Protein AF-A0A2H1JRS8-F1 (afdb_monomer_lite)

Organism: NCBI:txid1255617

Radius of gyration: 17.44 Å; chains: 1; bounding box: 53×23×35 Å

Secondary structure (DSSP, 8-state):
-PPPPEEEEEETTTTEEEEEETTS----GGGHHHH------TT------

pLDDT: mean 72.06, std 12.22, range [41.94, 90.25]

Structure (mmCIF, N/CA/C/O backbone):
data_AF-A0A2H1JRS8-F1
#
_entry.id   AF-A0A2H1JRS8-F1
#
loop_
_atom_site.group_PDB
_atom_site.id
_atom_site.type_symbol
_atom_site.label_atom_id
_atom_site.label_alt_id
_atom_site.label_comp_id
_atom_site.label_asym_id
_atom_site.label_entity_id
_atom_site.label_seq_id
_atom_site.pdbx_PDB_ins_code
_atom_site.Cartn_x
_atom_site.Cartn_y
_atom_site.Cartn_z
_atom_site.occupancy
_atom_site.B_iso_or_equiv
_atom_site.auth_seq_id
_atom_site.auth_comp_id
_atom_site.auth_asym_id
_atom_site.auth_atom_id
_atom_site.pdbx_PDB_model_num
ATOM 1 N N . THR A 1 1 ? 15.090 -0.793 -24.757 1.00 51.91 1 THR A N 1
ATOM 2 C CA . THR A 1 1 ? 14.345 -0.518 -23.510 1.00 51.91 1 THR A CA 1
ATOM 3 C C . THR A 1 1 ? 14.403 -1.770 -22.656 1.00 51.91 1 THR A C 1
ATOM 5 O O . THR A 1 1 ? 13.866 -2.789 -23.063 1.00 51.91 1 THR A O 1
ATOM 8 N N . GLY A 1 2 ? 15.172 -1.763 -21.563 1.00 63.12 2 GLY A N 1
ATOM 9 C CA . GLY A 1 2 ? 15.297 -2.941 -20.689 1.00 63.12 2 GLY A CA 1
ATOM 10 C C . GLY A 1 2 ? 13.974 -3.280 -19.987 1.00 63.12 2 GLY A C 1
ATOM 11 O O . GLY A 1 2 ? 13.094 -2.416 -19.929 1.00 63.12 2 GLY A O 1
ATOM 12 N N . PRO A 1 3 ? 13.804 -4.510 -19.469 1.00 66.25 3 PRO A N 1
ATOM 13 C CA . PRO A 1 3 ? 12.600 -4.878 -18.734 1.00 66.25 3 PRO A CA 1
ATOM 14 C C . PRO A 1 3 ? 12.415 -3.939 -17.538 1.00 66.25 3 PRO A C 1
ATOM 16 O O . PRO A 1 3 ? 13.353 -3.684 -16.782 1.00 66.25 3 PRO A O 1
ATOM 19 N N . ALA A 1 4 ? 11.209 -3.390 -17.386 1.00 72.00 4 ALA A N 1
ATOM 20 C CA . ALA A 1 4 ? 10.887 -2.531 -16.257 1.00 72.00 4 ALA A CA 1
ATOM 21 C C . ALA A 1 4 ? 11.007 -3.345 -14.962 1.00 72.00 4 ALA A C 1
ATOM 23 O O . ALA A 1 4 ? 10.273 -4.315 -14.779 1.00 72.00 4 ALA A O 1
ATOM 24 N N . SER A 1 5 ? 11.921 -2.959 -14.069 1.00 83.62 5 SER A N 1
ATOM 25 C CA . SER A 1 5 ? 12.100 -3.633 -12.781 1.00 83.62 5 SER A CA 1
ATOM 26 C C . SER A 1 5 ? 10.771 -3.679 -12.025 1.00 83.62 5 SER A C 1
ATOM 28 O O . SER A 1 5 ? 10.104 -2.650 -11.880 1.00 83.62 5 SER A O 1
ATOM 30 N N . GLN A 1 6 ? 10.380 -4.851 -11.531 1.00 85.19 6 GLN A N 1
ATOM 31 C CA . GLN A 1 6 ? 9.167 -5.040 -10.733 1.00 85.19 6 GLN A CA 1
ATOM 32 C C . GLN A 1 6 ? 9.511 -5.236 -9.254 1.00 85.19 6 GLN A C 1
ATOM 34 O O . GLN A 1 6 ? 10.599 -5.692 -8.911 1.00 85.19 6 GLN A O 1
ATOM 39 N N . ARG A 1 7 ? 8.576 -4.875 -8.376 1.00 84.44 7 ARG A N 1
ATOM 40 C CA . ARG A 1 7 ? 8.648 -5.065 -6.924 1.00 84.44 7 ARG A CA 1
ATOM 41 C C . ARG A 1 7 ? 7.409 -5.820 -6.462 1.00 84.44 7 ARG A C 1
ATOM 43 O O . ARG A 1 7 ? 6.309 -5.513 -6.918 1.00 84.44 7 ARG A O 1
ATOM 50 N N . LEU A 1 8 ? 7.598 -6.774 -5.558 1.00 87.62 8 LEU A N 1
ATOM 51 C CA . LEU A 1 8 ? 6.506 -7.427 -4.843 1.00 87.62 8 LEU A CA 1
ATOM 52 C C . LEU A 1 8 ? 6.034 -6.500 -3.714 1.00 87.62 8 LEU A C 1
ATOM 54 O O . LEU A 1 8 ? 6.856 -6.007 -2.943 1.00 87.62 8 LEU A O 1
ATOM 58 N N . VAL A 1 9 ? 4.730 -6.243 -3.638 1.00 86.38 9 VAL A N 1
ATOM 59 C CA . VAL A 1 9 ? 4.100 -5.349 -2.654 1.00 86.38 9 VAL A CA 1
ATOM 60 C C . VAL A 1 9 ? 2.975 -6.096 -1.943 1.00 86.38 9 VAL A C 1
ATOM 62 O O . VAL A 1 9 ? 2.292 -6.905 -2.568 1.00 86.38 9 VAL A O 1
ATOM 65 N N . PHE A 1 10 ? 2.788 -5.807 -0.655 1.00 85.38 10 PHE A N 1
ATOM 66 C CA . PHE A 1 10 ? 1.679 -6.294 0.165 1.00 85.38 10 PHE A CA 1
ATOM 67 C C . PHE A 1 10 ? 0.732 -5.137 0.513 1.00 85.38 10 PHE A C 1
ATOM 69 O O . PHE A 1 10 ? 1.192 -4.099 0.997 1.00 85.38 10 PHE A O 1
ATOM 76 N N . PHE A 1 11 ? -0.571 -5.304 0.269 1.00 82.38 11 PHE A N 1
ATOM 77 C CA . PHE A 1 11 ? -1.591 -4.295 0.575 1.00 82.38 11 PHE A CA 1
ATOM 78 C C . PHE A 1 11 ? -2.216 -4.544 1.948 1.00 82.38 11 PHE A C 1
ATOM 80 O O . PHE A 1 11 ? -2.995 -5.477 2.149 1.00 82.38 11 PHE A O 1
ATOM 87 N N . ILE A 1 12 ? -1.884 -3.674 2.901 1.00 79.56 12 ILE A N 1
ATOM 88 C CA . ILE A 1 12 ? -2.464 -3.701 4.245 1.00 79.56 12 ILE A CA 1
ATOM 89 C C . ILE A 1 12 ? -3.961 -3.372 4.129 1.00 79.56 12 ILE A C 1
ATOM 91 O O . ILE A 1 12 ? -4.315 -2.309 3.629 1.00 79.56 12 ILE A O 1
ATOM 95 N N . GLY A 1 13 ? -4.825 -4.282 4.585 1.00 81.31 13 GLY A N 1
ATOM 96 C CA . GLY A 1 13 ? -6.289 -4.163 4.505 1.00 81.31 13 GLY A CA 1
ATOM 97 C C . GLY A 1 13 ? -6.944 -5.051 3.441 1.00 81.31 13 GLY A C 1
ATOM 98 O O . GLY A 1 13 ? -8.114 -5.385 3.589 1.00 81.31 13 GLY A O 1
ATOM 99 N N . GLU A 1 14 ? -6.189 -5.490 2.430 1.00 86.12 14 GLU A N 1
ATOM 100 C CA . GLU A 1 14 ? -6.668 -6.404 1.374 1.00 86.12 14 GLU A CA 1
ATOM 101 C C . GLU A 1 14 ? -6.067 -7.820 1.485 1.00 86.12 14 GLU A C 1
ATOM 103 O O . GLU A 1 14 ? -6.510 -8.725 0.787 1.00 86.12 14 GLU A O 1
ATOM 108 N N . ASP A 1 15 ? -5.066 -8.010 2.358 1.00 84.88 15 ASP A N 1
ATOM 109 C CA . ASP A 1 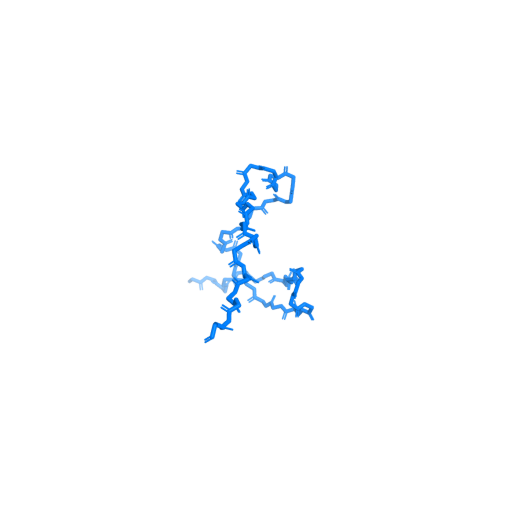15 ? -4.364 -9.283 2.6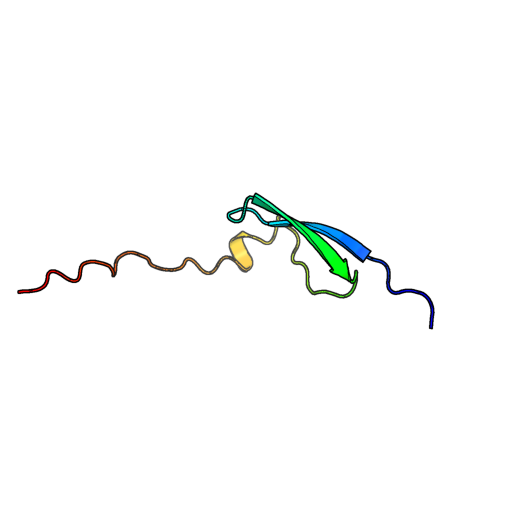15 1.00 84.88 15 ASP A CA 1
ATOM 110 C C . ASP A 1 15 ? -3.853 -9.983 1.337 1.00 84.88 15 ASP A C 1
ATOM 112 O O . ASP A 1 15 ? -3.941 -11.198 1.163 1.00 84.88 15 ASP A O 1
ATOM 116 N N . GLN A 1 16 ? -3.322 -9.193 0.397 1.00 88.19 16 GLN A N 1
ATOM 117 C CA . GLN A 1 16 ? -2.904 -9.669 -0.921 1.00 88.19 16 GLN A CA 1
ATOM 118 C C . GLN A 1 16 ? -1.512 -9.162 -1.325 1.00 88.19 16 GLN A C 1
ATOM 120 O O . GLN A 1 16 ? -1.117 -8.027 -1.038 1.00 88.19 16 GLN A O 1
ATOM 125 N N . PHE A 1 17 ? -0.791 -10.009 -2.070 1.00 90.25 17 PHE A N 1
ATOM 126 C CA . PHE A 1 17 ? 0.453 -9.673 -2.763 1.00 90.25 17 PHE A CA 1
ATOM 127 C C . PHE A 1 17 ? 0.227 -9.299 -4.235 1.00 90.25 17 PHE A C 1
ATOM 129 O O . PHE A 1 17 ? -0.574 -9.921 -4.930 1.00 90.25 17 PHE A O 1
ATOM 136 N N . SER A 1 18 ? 0.997 -8.337 -4.747 1.00 86.06 18 SER A N 1
ATOM 137 C CA . SER A 1 18 ? 0.979 -7.953 -6.166 1.00 86.06 18 SER A CA 1
ATOM 138 C C . SER A 1 18 ? 2.349 -7.488 -6.664 1.00 86.06 18 SER A C 1
ATOM 140 O O . SER A 1 18 ? 3.170 -6.997 -5.888 1.00 86.06 18 SER A O 1
ATOM 142 N N . PHE A 1 19 ? 2.589 -7.595 -7.973 1.00 87.25 19 PHE A N 1
ATOM 143 C CA . PHE A 1 19 ? 3.774 -7.034 -8.624 1.00 87.25 19 PHE A CA 1
ATOM 144 C C . PHE A 1 19 ? 3.474 -5.639 -9.177 1.00 87.25 19 PHE A C 1
ATOM 146 O O . PHE A 1 19 ? 2.581 -5.464 -10.004 1.00 87.25 19 PHE A O 1
ATOM 153 N N . ARG A 1 20 ? 4.261 -4.639 -8.770 1.00 82.75 20 ARG A N 1
ATOM 154 C CA . ARG A 1 20 ? 4.209 -3.279 -9.331 1.00 82.75 20 ARG A CA 1
ATOM 155 C C . ARG A 1 20 ? 5.506 -2.916 -10.033 1.00 82.75 20 ARG A C 1
ATOM 157 O O . ARG A 1 20 ? 6.587 -3.340 -9.633 1.00 82.75 20 ARG A O 1
ATOM 164 N N . THR A 1 21 ? 5.410 -2.095 -11.075 1.00 78.38 21 THR A N 1
ATOM 165 C CA . THR A 1 21 ? 6.590 -1.516 -11.725 1.00 78.38 21 THR A CA 1
ATOM 166 C C . THR A 1 21 ? 7.302 -0.572 -10.755 1.00 78.38 21 THR A C 1
ATOM 168 O O . THR A 1 21 ? 6.673 0.159 -9.996 1.00 78.38 21 THR A O 1
ATOM 171 N N . THR A 1 22 ? 8.633 -0.5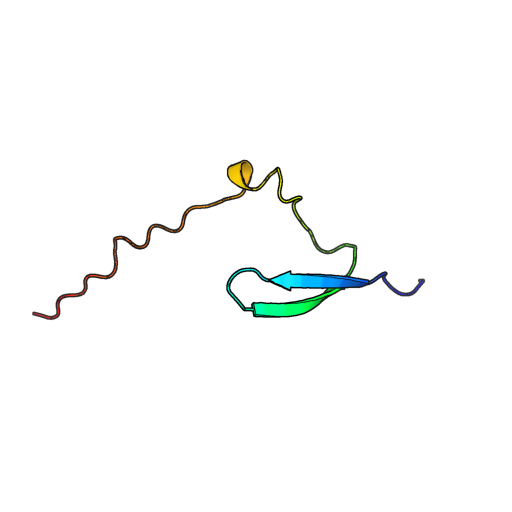66 -10.776 1.00 71.00 22 THR A N 1
ATOM 172 C CA . THR A 1 22 ? 9.479 0.234 -9.868 1.00 71.00 22 THR A CA 1
ATOM 173 C C . THR A 1 22 ? 9.226 1.742 -9.986 1.00 71.00 22 THR A C 1
ATOM 175 O O . THR A 1 22 ? 9.488 2.476 -9.039 1.00 71.00 22 THR A O 1
ATOM 178 N N . GLY A 1 23 ? 8.685 2.200 -11.121 1.00 68.75 23 GLY A N 1
ATOM 179 C CA . GLY A 1 23 ? 8.280 3.591 -11.343 1.00 68.75 23 GLY A CA 1
ATOM 180 C C . GLY A 1 23 ? 6.893 3.956 -10.803 1.00 68.75 23 GLY A C 1
ATOM 181 O O . GLY A 1 23 ? 6.514 5.123 -10.873 1.00 68.75 23 GLY A O 1
ATOM 182 N N . ALA A 1 24 ? 6.119 2.999 -10.281 1.00 71.69 24 ALA A N 1
ATOM 183 C CA . ALA A 1 24 ? 4.852 3.307 -9.633 1.00 71.69 24 ALA A CA 1
ATOM 184 C C . ALA A 1 24 ? 5.112 4.140 -8.369 1.00 71.69 24 ALA A C 1
ATOM 186 O O . ALA A 1 24 ? 5.947 3.775 -7.539 1.00 71.69 24 ALA A O 1
ATOM 187 N N . ARG A 1 25 ? 4.391 5.259 -8.223 1.00 69.56 25 ARG A N 1
ATOM 188 C CA . ARG A 1 25 ? 4.497 6.148 -7.060 1.00 69.56 25 ARG A CA 1
ATOM 189 C C . ARG A 1 25 ? 4.211 5.344 -5.790 1.00 69.56 25 ARG A C 1
ATOM 191 O O . ARG A 1 25 ? 3.096 4.868 -5.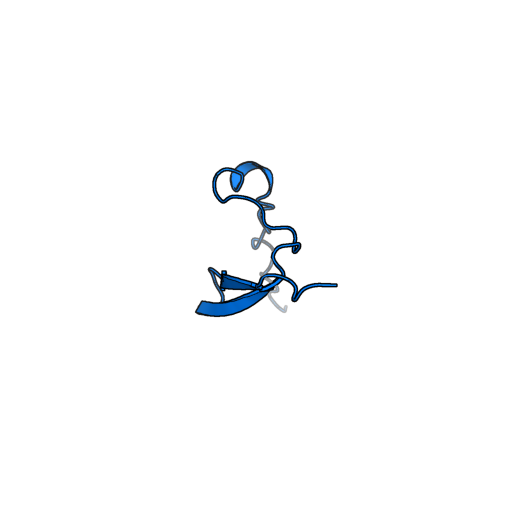591 1.00 69.56 25 ARG A O 1
ATOM 198 N N . HIS A 1 26 ? 5.239 5.172 -4.967 1.00 74.00 26 HIS A N 1
ATOM 199 C CA . HIS A 1 26 ? 5.155 4.541 -3.659 1.00 74.00 26 HIS A CA 1
ATOM 200 C C . HIS A 1 26 ? 5.671 5.538 -2.638 1.00 74.00 26 HIS A C 1
ATOM 202 O O . HIS A 1 26 ? 6.806 6.007 -2.742 1.00 74.00 26 HIS A O 1
ATOM 208 N N . THR A 1 27 ? 4.850 5.842 -1.649 1.00 72.31 27 THR A N 1
ATOM 209 C CA . THR A 1 27 ? 5.257 6.713 -0.559 1.00 72.31 27 THR A CA 1
ATOM 210 C C . THR A 1 27 ? 5.867 5.856 0.547 1.00 72.31 27 THR A C 1
ATOM 212 O O . THR A 1 27 ? 5.273 4.853 0.942 1.00 72.31 27 THR A O 1
ATOM 215 N N . PRO A 1 28 ? 7.070 6.181 1.043 1.00 76.50 28 PRO A N 1
ATOM 216 C CA . PRO A 1 28 ? 7.638 5.491 2.192 1.00 76.50 28 PRO A CA 1
ATOM 217 C C . PRO A 1 28 ? 6.714 5.550 3.415 1.00 76.50 28 PRO A C 1
ATOM 219 O O . PRO A 1 28 ? 6.095 6.577 3.679 1.00 76.50 28 PRO A O 1
ATOM 222 N N . PHE A 1 29 ? 6.669 4.470 4.198 1.00 75.44 29 PHE A N 1
ATOM 223 C CA . PHE A 1 29 ? 5.762 4.355 5.347 1.00 75.44 29 PHE A CA 1
ATOM 224 C C . PHE A 1 29 ? 5.951 5.464 6.394 1.00 75.44 29 PHE A C 1
ATOM 226 O O . PHE A 1 29 ? 4.989 5.904 7.008 1.00 75.44 29 PHE A O 1
ATOM 233 N N . TYR A 1 30 ? 7.166 5.988 6.569 1.00 75.44 30 TYR A N 1
ATOM 234 C CA . TYR A 1 30 ? 7.411 7.089 7.509 1.00 75.44 30 TYR A CA 1
ATOM 235 C C . TYR A 1 30 ? 6.722 8.410 7.113 1.00 75.44 30 TYR A C 1
ATOM 237 O O . TYR A 1 30 ? 6.582 9.292 7.953 1.00 75.44 30 TYR A O 1
ATOM 245 N N . ASN A 1 31 ? 6.243 8.541 5.871 1.00 74.56 31 ASN A N 1
ATOM 246 C CA . ASN A 1 31 ? 5.419 9.670 5.429 1.00 74.56 31 ASN A CA 1
ATOM 247 C C . ASN A 1 31 ? 3.916 9.411 5.621 1.00 74.56 31 ASN A C 1
ATOM 249 O O . ASN A 1 31 ? 3.102 10.208 5.157 1.00 74.56 31 ASN A O 1
ATOM 253 N N . PHE A 1 32 ? 3.530 8.315 6.284 1.00 76.44 32 PHE A N 1
ATOM 254 C CA . PHE A 1 32 ? 2.130 7.941 6.468 1.00 76.44 32 PHE A CA 1
ATOM 255 C C . PHE A 1 32 ? 1.306 9.097 7.035 1.00 76.44 32 PHE A C 1
ATOM 257 O O . PHE A 1 32 ? 0.297 9.448 6.449 1.00 76.44 32 PHE A O 1
ATOM 264 N N . LEU A 1 33 ? 1.768 9.771 8.092 1.00 75.81 33 LEU A N 1
ATOM 265 C CA . LEU A 1 33 ? 1.024 10.886 8.697 1.00 75.81 33 LEU A CA 1
ATOM 266 C C . LEU A 1 33 ? 0.847 12.101 7.771 1.00 75.81 33 LEU A C 1
ATOM 268 O O . LEU A 1 33 ? -0.075 12.880 7.978 1.00 75.81 33 LEU A O 1
ATOM 272 N N . HIS A 1 34 ? 1.714 12.275 6.771 1.00 73.25 34 HIS A N 1
ATOM 273 C CA . HIS A 1 34 ? 1.612 13.378 5.814 1.00 73.25 34 HIS A CA 1
ATOM 274 C C . HIS A 1 34 ? 0.610 13.077 4.692 1.00 73.25 34 HIS A C 1
ATOM 276 O O . HIS A 1 34 ? -0.020 13.984 4.158 1.00 73.25 34 HIS A O 1
ATOM 282 N N . GLU A 1 35 ? 0.476 11.807 4.309 1.00 69.44 35 GLU A N 1
ATOM 283 C CA . GLU A 1 35 ? -0.381 11.395 3.191 1.00 69.44 35 GLU A CA 1
ATOM 284 C C . GLU A 1 35 ? -1.669 10.695 3.634 1.00 69.44 35 GLU A C 1
ATOM 286 O O . GLU A 1 35 ? -2.567 10.473 2.819 1.00 69.44 35 GLU A O 1
ATOM 291 N N . PHE A 1 36 ? -1.792 10.368 4.922 1.00 72.44 36 PHE A N 1
ATOM 292 C CA . PHE A 1 36 ? -2.979 9.747 5.481 1.00 72.44 36 PHE A CA 1
ATOM 293 C C . PHE A 1 36 ? -4.149 10.725 5.433 1.00 72.44 36 PHE A C 1
ATOM 295 O O . PHE A 1 36 ? -4.260 11.655 6.229 1.00 72.44 36 PHE A O 1
ATOM 302 N N . THR A 1 37 ? -5.054 10.478 4.493 1.00 67.81 37 THR A N 1
ATOM 303 C CA . THR A 1 37 ? -6.365 11.115 4.474 1.00 67.81 37 THR A CA 1
ATOM 304 C C . THR A 1 37 ? -7.308 10.211 5.254 1.00 67.81 37 THR A C 1
ATOM 306 O O . THR A 1 37 ? -7.726 9.169 4.751 1.00 67.81 37 THR A O 1
ATOM 309 N N . ALA A 1 38 ? -7.604 10.574 6.503 1.00 64.56 38 ALA A N 1
ATOM 310 C CA . ALA A 1 38 ? -8.591 9.861 7.302 1.00 64.56 38 ALA A CA 1
ATOM 311 C C . ALA A 1 38 ? -9.952 9.945 6.597 1.00 64.56 38 ALA A C 1
ATOM 313 O O . ALA A 1 38 ? -10.497 11.035 6.418 1.00 64.56 38 ALA A O 1
ATOM 314 N N . GLN A 1 39 ? -10.496 8.806 6.178 1.00 60.09 39 GLN A N 1
ATOM 315 C CA . GLN A 1 39 ? -11.863 8.752 5.680 1.00 60.09 39 GLN A CA 1
ATOM 316 C C . GLN A 1 39 ? -12.805 8.764 6.889 1.00 60.09 39 GLN A C 1
ATOM 318 O O . GLN A 1 39 ? -12.795 7.835 7.693 1.00 60.09 39 GLN A O 1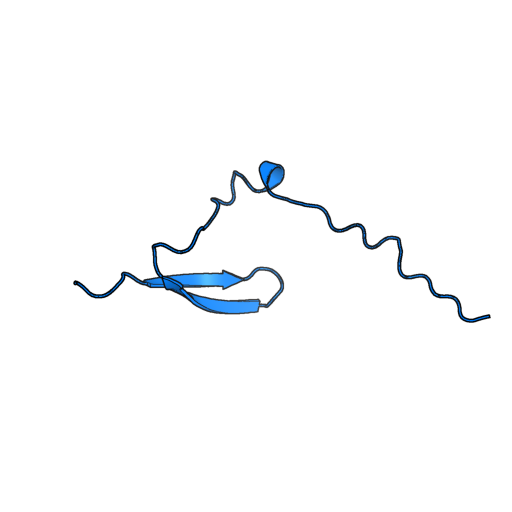
ATOM 323 N N . ASP A 1 40 ? -13.592 9.830 7.043 1.00 57.44 40 ASP A N 1
ATOM 324 C CA . ASP A 1 40 ? -14.604 9.915 8.095 1.00 57.44 40 ASP A CA 1
ATOM 325 C C . ASP A 1 40 ? -15.735 8.908 7.818 1.00 57.44 40 ASP A C 1
ATOM 327 O O . ASP A 1 40 ? -16.529 9.066 6.891 1.00 57.44 40 ASP A O 1
ATOM 331 N N . THR A 1 41 ? -15.793 7.838 8.613 1.00 59.44 41 THR A N 1
ATOM 332 C CA . THR A 1 41 ? -16.842 6.807 8.559 1.00 59.44 41 THR A CA 1
ATOM 333 C C . THR A 1 41 ? -18.020 7.086 9.497 1.00 59.44 41 THR A C 1
ATOM 335 O O . THR A 1 41 ? -18.893 6.233 9.651 1.00 59.44 41 THR A O 1
ATOM 338 N N . SER A 1 42 ? -18.095 8.261 10.132 1.00 69.94 42 SER A N 1
ATOM 339 C CA .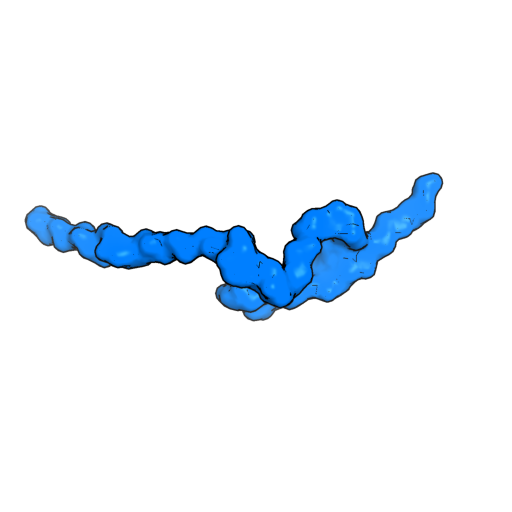 SER A 1 42 ? -19.170 8.595 11.082 1.00 69.94 42 SER A CA 1
ATOM 340 C C . SER A 1 42 ? -20.566 8.732 10.444 1.00 69.94 42 SER A C 1
ATOM 342 O O . SER A 1 42 ? -21.570 8.740 11.158 1.00 69.94 42 SER A O 1
ATOM 344 N N . GLY A 1 43 ? -20.658 8.788 9.110 1.00 61.66 43 GLY A N 1
ATOM 345 C CA . GLY A 1 43 ? -21.897 9.057 8.372 1.00 61.66 43 GLY A CA 1
ATOM 346 C C . GLY A 1 43 ? -22.823 7.867 8.078 1.00 61.66 43 GLY A C 1
ATOM 347 O O . GLY A 1 43 ? -23.931 8.083 7.591 1.00 61.66 43 GLY A O 1
ATOM 348 N N . THR A 1 44 ? -22.451 6.611 8.353 1.00 57.06 44 THR A N 1
ATOM 349 C CA . THR A 1 44 ? -23.319 5.457 8.026 1.00 57.06 44 THR A CA 1
ATOM 350 C C . THR A 1 44 ? -24.320 5.151 9.146 1.00 57.06 44 THR A C 1
ATOM 352 O O . THR A 1 44 ? -24.297 4.092 9.767 1.00 57.06 44 THR A O 1
ATOM 355 N N . LYS A 1 45 ? -25.246 6.080 9.399 1.00 56.19 45 LYS A N 1
ATOM 356 C CA . LYS A 1 45 ? -26.532 5.788 10.052 1.00 56.19 45 LYS A CA 1
ATOM 357 C C . LYS A 1 45 ? -27.666 6.279 9.159 1.00 56.19 45 LYS A C 1
ATOM 359 O O . LYS A 1 45 ? -28.279 7.307 9.423 1.00 56.19 45 LYS A O 1
ATOM 364 N N . SER A 1 46 ? -27.959 5.526 8.101 1.00 51.06 46 SER A N 1
ATOM 365 C CA . SER A 1 46 ? -29.282 5.589 7.478 1.00 51.06 46 SER A CA 1
ATOM 366 C C . SER A 1 46 ? -30.217 4.730 8.330 1.00 51.06 46 SER A C 1
ATOM 368 O O . SER A 1 46 ? -30.297 3.516 8.167 1.00 51.06 46 SER A O 1
ATOM 370 N N . LEU A 1 47 ? -30.850 5.355 9.323 1.00 51.66 47 LEU A N 1
ATOM 371 C CA . LEU A 1 47 ? -32.090 4.832 9.885 1.00 51.66 47 LEU A CA 1
ATOM 372 C C . LEU A 1 47 ? -33.166 5.124 8.837 1.00 51.66 47 LEU A C 1
ATOM 374 O O . LEU A 1 47 ? -33.531 6.282 8.639 1.00 51.66 47 LEU A O 1
ATOM 378 N N . ALA A 1 48 ? -33.605 4.090 8.123 1.00 41.94 48 ALA A N 1
ATOM 379 C CA . ALA A 1 48 ? -34.843 4.156 7.361 1.00 41.94 48 ALA A CA 1
ATOM 380 C C . ALA A 1 48 ? -35.986 4.404 8.360 1.00 41.94 48 ALA A C 1
ATOM 382 O O . ALA A 1 48 ? -36.141 3.633 9.311 1.00 41.94 48 ALA A O 1
ATOM 383 N N . LEU A 1 49 ? -36.696 5.520 8.174 1.00 42.53 49 LEU A N 1
ATOM 384 C CA . LEU A 1 49 ? -37.991 5.779 8.803 1.00 42.53 49 LEU A CA 1
ATOM 385 C C . LEU A 1 49 ? -39.069 4.951 8.099 1.00 42.53 49 LEU A C 1
ATOM 387 O O . LEU A 1 49 ? -39.029 4.915 6.846 1.00 42.53 49 LEU A O 1
#

Sequence (49 aa):
TGPASQRLVFFIGEDQFSFRTTGARHTPFYNFLHEFTAQDTSGTKSLAL

Foldseek 3Di:
DDPQDWDWDADDPVRDIDIDGPPPDDDDPVCCVVPDDDDDPVPPDPPDD